Protein AF-A0A024G909-F1 (afdb_monomer_lite)

Foldseek 3Di:
DDDDDPPDPPPPPPPPDPDPDDDCVVVVVCQQPPDPDDPQPSDVVSVVVVVVVVVVVVVVVVVVVVVVVCVVVVHDDDD

InterPro domains:
  IPR039297 Cytochrome c oxidase subunit VII [PF02238] (23-74)

Structure (mmCIF, N/CA/C/O backbone):
data_AF-A0A024G909-F1
#
_entry.id   AF-A0A024G909-F1
#
loop_
_atom_site.group_PDB
_atom_site.id
_atom_site.type_symbol
_atom_site.label_atom_id
_atom_site.label_alt_id
_atom_site.label_comp_id
_atom_site.label_asym_id
_atom_site.label_entity_id
_atom_site.label_seq_id
_atom_site.pdbx_PDB_ins_code
_atom_site.Cartn_x
_atom_site.Cartn_y
_atom_site.Cartn_z
_atom_site.occupancy
_atom_site.B_iso_or_equiv
_atom_site.auth_seq_id
_atom_site.auth_comp_id
_atom_site.auth_asym_id
_atom_site.auth_atom_id
_atom_site.pdbx_PDB_model_num
ATOM 1 N N . MET A 1 1 ? -31.178 12.874 48.818 1.00 41.69 1 MET A N 1
ATOM 2 C CA . MET A 1 1 ? -30.540 13.360 47.572 1.00 41.69 1 MET A CA 1
ATOM 3 C C . MET A 1 1 ? -30.701 12.284 46.504 1.00 41.69 1 MET A C 1
ATOM 5 O O . MET A 1 1 ? -30.349 11.144 46.769 1.00 41.69 1 MET A O 1
ATOM 9 N N . ARG A 1 2 ? -31.331 12.593 45.361 1.00 39.94 2 ARG A N 1
ATOM 10 C CA . ARG A 1 2 ? -31.647 11.620 44.297 1.00 39.94 2 ARG A CA 1
ATOM 11 C C . ARG A 1 2 ? -30.475 11.514 43.316 1.00 39.94 2 ARG A C 1
ATOM 13 O O . ARG A 1 2 ? -30.162 12.493 42.645 1.00 39.94 2 ARG A O 1
ATOM 20 N N . ALA A 1 3 ? -29.857 10.339 43.226 1.00 49.09 3 ALA A N 1
ATOM 21 C CA . ALA A 1 3 ? -28.886 10.024 42.184 1.00 49.09 3 ALA A CA 1
ATOM 22 C C . ALA A 1 3 ? -29.608 9.938 40.829 1.00 49.09 3 ALA A C 1
ATOM 24 O O . ALA A 1 3 ? -30.534 9.144 40.657 1.00 49.09 3 ALA A O 1
ATOM 25 N N . ARG A 1 4 ? -29.221 10.794 39.876 1.00 50.41 4 ARG A N 1
ATOM 26 C CA . ARG A 1 4 ? -29.674 10.710 38.484 1.00 50.41 4 ARG A CA 1
ATOM 27 C C . ARG A 1 4 ? -28.897 9.583 37.809 1.00 50.41 4 ARG A C 1
ATOM 29 O O . ARG A 1 4 ? -27.709 9.733 37.544 1.00 50.41 4 ARG A O 1
ATOM 36 N N . PHE A 1 5 ? -29.566 8.470 37.531 1.00 48.41 5 PHE A N 1
ATOM 37 C CA . PHE A 1 5 ? -29.062 7.488 36.581 1.00 48.41 5 PHE A CA 1
ATOM 38 C C . PHE A 1 5 ? -29.059 8.136 35.194 1.00 48.41 5 PHE A C 1
ATOM 40 O O . PHE A 1 5 ? -30.114 8.463 34.654 1.00 48.41 5 PHE A O 1
ATOM 47 N N . ILE A 1 6 ? -27.870 8.364 34.636 1.00 58.44 6 ILE A N 1
ATOM 48 C CA . ILE A 1 6 ? -27.714 8.706 33.224 1.00 58.44 6 ILE A CA 1
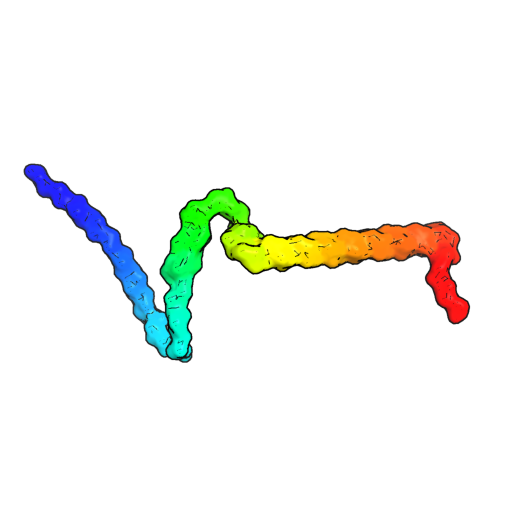ATOM 49 C C . ILE A 1 6 ? -27.922 7.397 32.470 1.00 58.44 6 ILE A C 1
ATOM 51 O O . ILE A 1 6 ? -27.001 6.600 32.311 1.00 58.44 6 ILE A O 1
ATOM 55 N N . THR A 1 7 ? -29.162 7.133 32.070 1.00 54.84 7 THR A N 1
ATOM 56 C CA . THR A 1 7 ? -29.463 6.105 31.079 1.00 54.84 7 THR A CA 1
ATOM 57 C C . THR A 1 7 ? -28.706 6.461 29.807 1.00 54.84 7 THR A C 1
ATOM 59 O O . THR A 1 7 ? -28.995 7.476 29.171 1.00 54.84 7 THR A O 1
ATOM 62 N N . SER A 1 8 ? -27.713 5.649 29.449 1.00 55.03 8 SER A N 1
ATOM 63 C CA . SER A 1 8 ? -27.121 5.676 28.121 1.00 55.03 8 SER A CA 1
ATOM 64 C C . SER A 1 8 ? -28.240 5.406 27.120 1.00 55.03 8 SER A C 1
ATOM 66 O O . SER A 1 8 ? -28.794 4.310 27.050 1.00 55.03 8 SER A O 1
ATOM 68 N N . PHE A 1 9 ? -28.627 6.434 26.370 1.00 50.62 9 PHE A N 1
ATOM 69 C CA . PHE A 1 9 ? -29.510 6.257 25.231 1.00 50.62 9 PHE A CA 1
ATOM 70 C C . PHE A 1 9 ? -28.790 5.341 24.243 1.00 50.62 9 PHE A C 1
ATOM 72 O O . PHE A 1 9 ? -27.853 5.753 23.560 1.00 50.62 9 PHE A O 1
ATOM 79 N N . ILE A 1 10 ? -29.213 4.080 24.178 1.00 52.78 10 ILE A N 1
ATOM 80 C CA . ILE A 1 10 ? -28.921 3.225 23.035 1.00 52.78 10 ILE A CA 1
ATOM 81 C C . ILE A 1 10 ? -29.591 3.921 21.854 1.00 52.78 10 ILE A C 1
ATOM 83 O O . ILE A 1 10 ? -30.813 3.905 21.717 1.00 52.78 10 ILE A O 1
ATOM 87 N N . GLN A 1 11 ? -28.790 4.605 21.040 1.00 50.28 11 GLN A N 1
ATOM 88 C CA . GLN A 1 11 ? -29.233 5.249 19.816 1.00 50.28 11 GLN A CA 1
ATOM 89 C C . GLN A 1 11 ? -29.683 4.151 18.842 1.00 50.28 11 GLN A C 1
ATOM 91 O O . GLN A 1 11 ? -28.902 3.661 18.026 1.00 50.28 11 GLN A O 1
ATOM 96 N N . GLN A 1 12 ? -30.945 3.730 18.940 1.00 50.75 12 GLN A N 1
ATOM 97 C CA . GLN A 1 12 ? -31.595 2.910 17.926 1.00 50.75 12 GLN A CA 1
ATOM 98 C C . GLN A 1 12 ? -31.727 3.771 16.665 1.00 50.75 12 GLN A C 1
ATOM 100 O O . GLN A 1 12 ? -32.671 4.542 16.512 1.00 50.75 12 GLN A O 1
ATOM 105 N N . ARG A 1 13 ? -30.736 3.705 15.767 1.00 52.16 13 ARG A N 1
ATOM 106 C CA . ARG A 1 13 ? -30.852 4.316 14.438 1.00 52.16 13 ARG A CA 1
ATOM 107 C C . ARG A 1 13 ? -32.012 3.642 13.706 1.00 52.16 13 ARG A C 1
ATOM 109 O O . ARG A 1 13 ? -31.902 2.482 13.317 1.00 52.16 13 ARG A O 1
ATOM 116 N N . GLY A 1 14 ? -33.090 4.393 13.488 1.00 46.97 14 GLY A N 1
ATOM 117 C CA . GLY A 1 14 ? -34.238 4.040 12.648 1.00 46.97 14 GLY A CA 1
ATOM 118 C C . GLY A 1 14 ? -33.901 3.993 11.155 1.00 46.97 14 GLY A C 1
ATOM 119 O O . GLY A 1 14 ? -34.559 4.637 10.352 1.00 46.97 14 GLY A O 1
ATOM 120 N N . VAL A 1 15 ? -32.858 3.253 10.779 1.00 54.66 15 VAL A N 1
ATOM 121 C CA . VAL A 1 15 ? -32.561 2.909 9.382 1.00 54.66 15 VAL A CA 1
ATOM 122 C C . VAL A 1 15 ? -32.355 1.399 9.322 1.00 54.66 15 VAL A C 1
ATOM 124 O O . VAL A 1 15 ? -31.280 0.888 9.016 1.00 54.66 15 VAL A O 1
ATOM 127 N N . SER A 1 16 ? -33.391 0.674 9.737 1.00 57.53 16 SER A N 1
ATOM 128 C CA . SER A 1 16 ? -33.460 -0.771 9.578 1.00 57.53 16 SER A CA 1
ATOM 129 C C . SER A 1 16 ? -33.932 -1.072 8.157 1.00 57.53 16 SER A C 1
ATOM 131 O O . SER A 1 16 ? -35.076 -0.790 7.817 1.00 57.53 16 SER A O 1
ATOM 133 N N . GLY A 1 17 ? -33.038 -1.632 7.340 1.00 58.72 17 GLY A N 1
ATOM 134 C CA . GLY A 1 17 ? -33.427 -2.490 6.220 1.00 58.72 17 GLY A CA 1
ATOM 135 C C . GLY A 1 17 ? -33.640 -1.829 4.858 1.00 58.72 17 GLY A C 1
ATOM 136 O O . GLY A 1 17 ? -34.733 -1.908 4.316 1.00 58.72 17 GLY A O 1
ATOM 137 N N . LEU A 1 18 ? -32.588 -1.287 4.232 1.00 58.44 18 LEU A N 1
ATOM 138 C CA . LEU A 1 18 ? -32.560 -1.192 2.758 1.00 58.44 18 LEU A CA 1
ATOM 139 C C . LEU A 1 18 ? -32.084 -2.499 2.103 1.00 58.44 18 LEU A C 1
ATOM 141 O O . LEU A 1 18 ? -32.380 -2.749 0.941 1.00 58.44 18 LEU A O 1
ATOM 145 N N . VAL A 1 19 ? -31.378 -3.362 2.841 1.00 59.97 19 VAL A N 1
ATOM 146 C CA . VAL A 1 19 ? -30.984 -4.703 2.389 1.00 59.97 19 VAL A CA 1
ATOM 147 C C . VAL A 1 19 ? -30.918 -5.625 3.603 1.00 59.97 19 VAL A C 1
ATOM 149 O O . VAL A 1 19 ? -30.366 -5.248 4.637 1.00 59.97 19 VAL A O 1
ATOM 152 N N . ASN A 1 20 ? -31.461 -6.834 3.472 1.00 61.75 20 ASN A N 1
ATOM 153 C CA . ASN A 1 20 ? -31.460 -7.876 4.498 1.00 61.75 20 ASN A CA 1
ATOM 154 C C . ASN A 1 20 ? -30.045 -8.478 4.644 1.00 61.75 20 ASN A C 1
ATOM 156 O O . ASN A 1 20 ? -29.762 -9.581 4.181 1.00 61.75 20 ASN A O 1
ATOM 160 N N . LYS A 1 21 ? -29.105 -7.696 5.184 1.00 65.38 21 LYS A N 1
ATOM 161 C CA . LYS A 1 21 ? -27.727 -8.117 5.461 1.00 65.38 21 LYS A CA 1
ATOM 162 C C . LYS A 1 21 ? -27.447 -8.047 6.962 1.00 65.38 21 LYS A C 1
ATOM 164 O O . LYS A 1 21 ? -27.950 -7.140 7.625 1.00 65.38 21 LYS A O 1
ATOM 169 N N . PRO A 1 22 ? -26.617 -8.961 7.498 1.00 72.81 22 PRO A N 1
ATOM 170 C CA . PRO A 1 22 ? -26.192 -8.889 8.887 1.00 72.81 22 PRO A CA 1
ATOM 171 C C . PRO A 1 22 ? -25.534 -7.533 9.183 1.00 72.81 22 PRO A C 1
ATOM 173 O O . PRO A 1 22 ? -24.697 -7.044 8.418 1.00 72.81 22 PRO A O 1
ATOM 176 N N . ASN A 1 23 ? -25.955 -6.908 10.284 1.00 77.19 23 ASN A N 1
ATOM 177 C CA . ASN A 1 23 ? -25.465 -5.604 10.714 1.00 77.19 23 ASN A CA 1
ATOM 178 C C . ASN A 1 23 ? -24.150 -5.755 11.494 1.00 77.19 23 ASN A C 1
ATOM 180 O O . ASN A 1 23 ? -24.153 -6.206 12.637 1.00 77.19 23 ASN A O 1
ATOM 184 N N . HIS A 1 24 ? -23.042 -5.324 10.890 1.00 82.94 24 HIS A N 1
ATOM 185 C CA . HIS A 1 24 ? -21.701 -5.369 11.489 1.00 82.94 24 HIS A CA 1
ATOM 186 C C . HIS A 1 24 ? -21.282 -4.035 12.129 1.00 82.94 24 HIS A C 1
ATOM 188 O O . HIS A 1 24 ? -20.200 -3.934 12.702 1.00 82.94 24 HIS A O 1
ATOM 194 N N . VAL A 1 25 ? -22.131 -3.001 12.065 1.00 84.06 25 VAL A N 1
ATOM 195 C CA . VAL A 1 25 ? -21.790 -1.643 12.522 1.00 84.06 25 VAL A CA 1
ATOM 196 C C . VAL A 1 25 ? -21.377 -1.597 14.001 1.00 84.06 25 VAL A C 1
ATOM 198 O O . VAL A 1 25 ? -20.364 -0.960 14.288 1.00 84.06 25 VAL A O 1
ATOM 201 N N . PRO A 1 26 ? -22.067 -2.271 14.946 1.00 86.44 26 PRO A N 1
ATOM 202 C CA . PRO A 1 26 ? -21.643 -2.257 16.348 1.00 86.44 26 PRO A CA 1
ATOM 203 C C . PRO A 1 26 ? -20.270 -2.909 16.559 1.00 86.44 26 PRO A C 1
ATOM 205 O O . PRO A 1 26 ? -19.457 -2.399 17.324 1.00 86.44 26 PRO A O 1
ATOM 208 N N . GLN A 1 27 ? -19.987 -4.004 15.845 1.00 85.44 27 GLN A N 1
ATOM 209 C CA . GLN A 1 27 ? -18.711 -4.724 15.928 1.00 85.44 27 GLN A CA 1
ATOM 210 C C . GLN A 1 27 ? -17.562 -3.870 15.386 1.00 85.44 27 GLN A C 1
ATOM 212 O O . GLN A 1 27 ? -16.496 -3.794 15.999 1.00 85.44 27 GLN A O 1
ATOM 217 N N . ASP A 1 28 ? -17.802 -3.174 14.274 1.00 85.38 28 ASP A N 1
ATOM 218 C CA . ASP A 1 28 ? -16.840 -2.247 13.690 1.00 85.38 28 ASP A CA 1
ATOM 219 C C . ASP A 1 28 ? -16.585 -1.048 14.615 1.00 85.38 28 ASP A C 1
ATOM 221 O O . ASP A 1 28 ? -15.432 -0.679 14.831 1.00 85.38 28 ASP A O 1
ATOM 225 N N . GLN A 1 29 ? -17.622 -0.481 15.239 1.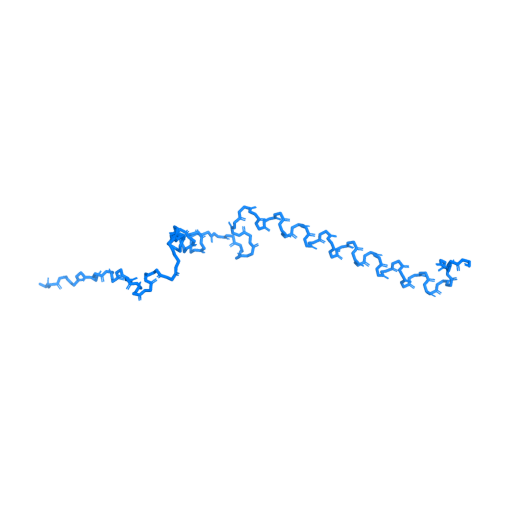00 88.44 29 GLN A N 1
ATOM 226 C CA . GLN A 1 29 ? -17.460 0.596 16.222 1.00 88.44 29 GLN A CA 1
ATOM 227 C C . GLN A 1 29 ? -16.565 0.164 17.389 1.00 88.44 29 GLN A C 1
ATOM 229 O O . GLN A 1 29 ? -15.599 0.855 17.704 1.00 88.44 29 GLN A O 1
ATOM 234 N N . THR A 1 30 ? -16.807 -1.011 17.978 1.00 86.12 30 THR A N 1
ATOM 235 C CA . THR A 1 30 ? -15.951 -1.532 19.056 1.00 86.12 30 THR A CA 1
ATOM 236 C C . THR A 1 30 ? -14.503 -1.715 18.590 1.00 86.12 30 THR A C 1
ATOM 238 O O . THR A 1 30 ? -13.565 -1.375 19.316 1.00 86.12 30 THR A O 1
ATOM 241 N N . LEU A 1 31 ? -14.304 -2.209 17.365 1.00 85.06 31 LEU A N 1
ATOM 242 C CA . LEU A 1 31 ? -12.980 -2.452 16.800 1.00 85.06 31 LEU A CA 1
ATOM 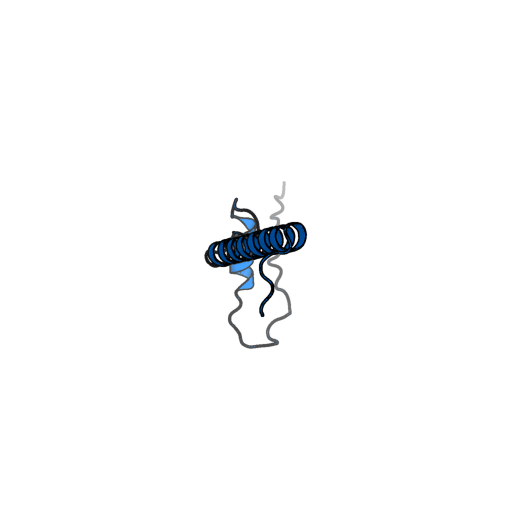243 C C . LEU A 1 31 ? -12.159 -1.159 16.642 1.00 85.06 31 LEU A C 1
ATOM 245 O O . LEU A 1 31 ? -10.963 -1.162 16.940 1.00 85.06 31 LEU A O 1
ATOM 249 N N . PHE A 1 32 ? -12.785 -0.066 16.198 1.00 87.75 32 PHE A N 1
ATOM 250 C CA . PHE A 1 32 ? -12.106 1.216 15.977 1.00 87.75 32 PHE A CA 1
ATOM 251 C C . PHE A 1 32 ? -11.971 2.070 17.244 1.00 87.75 32 PHE A C 1
ATOM 253 O O . PHE A 1 32 ? -11.015 2.832 17.349 1.00 87.75 32 PHE A O 1
ATOM 260 N N . THR A 1 33 ? -12.875 1.944 18.218 1.00 88.44 33 THR A N 1
ATOM 261 C CA . THR A 1 33 ? -12.832 2.760 19.445 1.00 88.44 33 THR A CA 1
ATOM 262 C C . THR A 1 33 ? -11.847 2.226 20.489 1.00 88.44 33 THR A C 1
ATOM 264 O O . THR A 1 33 ? -11.267 3.011 21.234 1.00 88.44 33 THR A O 1
ATOM 267 N N . HIS A 1 34 ? -11.624 0.908 20.555 1.00 81.62 34 HIS A N 1
ATOM 268 C CA . HIS A 1 34 ? -10.834 0.298 21.637 1.00 81.62 34 HIS A CA 1
ATOM 269 C C . HIS A 1 34 ? -9.405 -0.109 21.252 1.00 81.62 34 HIS A C 1
ATOM 271 O O . HIS A 1 34 ? -8.613 -0.470 22.127 1.00 81.62 34 HIS A O 1
ATOM 277 N N . LYS A 1 35 ? -9.034 -0.058 19.968 1.00 81.62 35 LYS A N 1
ATOM 278 C CA . LYS A 1 35 ? -7.669 -0.381 19.539 1.00 81.62 35 LYS A CA 1
ATOM 279 C C . LYS A 1 35 ? -6.743 0.832 19.587 1.00 81.62 35 LYS A C 1
ATOM 281 O O . LYS A 1 35 ? -7.075 1.900 19.098 1.00 81.62 35 LYS A O 1
ATOM 286 N N . LYS A 1 36 ? -5.518 0.616 20.081 1.00 86.31 36 LYS A N 1
ATOM 287 C CA . LYS A 1 36 ? -4.422 1.608 20.073 1.00 86.31 36 LYS A CA 1
ATOM 288 C C . LYS A 1 36 ? -3.621 1.649 18.759 1.00 86.31 36 LYS A C 1
ATOM 290 O O . LYS A 1 36 ? -2.596 2.317 18.690 1.00 86.31 36 LYS A O 1
ATOM 295 N N . SER A 1 37 ? -4.021 0.889 17.741 1.00 84.88 37 SER A N 1
ATOM 296 C CA . SER A 1 37 ? -3.353 0.885 16.434 1.00 84.88 37 SER A CA 1
ATOM 297 C C . SER A 1 37 ? -3.784 2.087 15.587 1.00 84.88 37 SER A C 1
ATOM 299 O O . SER A 1 37 ? -4.934 2.509 15.712 1.00 84.88 37 SER A O 1
ATOM 301 N N . PRO A 1 38 ? -2.932 2.584 14.670 1.00 89.44 38 PRO A N 1
ATOM 302 C CA . PRO A 1 38 ? -3.336 3.588 13.689 1.00 89.44 38 PRO A CA 1
ATOM 303 C C . PRO A 1 38 ? -4.564 3.132 12.900 1.00 89.44 38 PRO A C 1
ATOM 305 O O . PRO A 1 38 ? -4.681 1.946 12.580 1.00 89.44 38 PRO A O 1
ATOM 308 N N . THR A 1 39 ? -5.450 4.067 12.551 1.00 90.06 39 THR A N 1
ATOM 309 C CA . THR A 1 39 ? -6.752 3.786 11.917 1.00 90.06 39 THR A CA 1
ATOM 310 C C . THR A 1 39 ? -6.640 2.926 10.655 1.00 90.06 39 THR A C 1
ATOM 312 O O . THR A 1 39 ? -7.487 2.073 10.415 1.00 90.06 39 THR A O 1
ATOM 315 N N . TYR A 1 40 ? -5.564 3.092 9.885 1.00 88.19 40 TYR A N 1
ATOM 316 C CA . TYR A 1 40 ? -5.297 2.366 8.641 1.00 88.19 40 TYR A CA 1
ATOM 317 C C . TYR A 1 40 ? -4.677 0.964 8.835 1.00 88.19 40 TYR A C 1
ATOM 319 O O . TYR A 1 40 ? -4.305 0.336 7.853 1.00 88.19 40 TYR A O 1
ATOM 327 N N . LEU A 1 41 ? -4.528 0.468 10.073 1.00 91.19 41 LEU A N 1
ATOM 328 C CA . LEU A 1 41 ? -3.993 -0.873 10.393 1.00 91.19 41 LEU A CA 1
ATOM 329 C C . LEU A 1 41 ? -4.875 -1.651 11.387 1.00 91.19 41 LEU A C 1
ATOM 331 O O . LEU A 1 41 ? -4.420 -2.606 12.027 1.00 91.19 41 LEU A O 1
ATOM 335 N N . VAL A 1 42 ? -6.120 -1.216 11.583 1.00 90.50 42 VAL A N 1
ATOM 336 C CA . VAL A 1 42 ? -6.992 -1.721 12.652 1.00 90.50 42 VAL A CA 1
ATOM 337 C C . VAL A 1 42 ? -7.451 -3.154 12.377 1.00 90.50 42 VAL A C 1
ATOM 339 O O . VAL A 1 42 ? -7.414 -4.002 13.289 1.00 90.50 42 VAL A O 1
ATOM 342 N N . ARG A 1 43 ? -7.857 -3.450 11.135 1.00 88.38 43 ARG A N 1
ATOM 343 C CA . ARG A 1 43 ? -8.252 -4.796 10.707 1.00 88.38 43 ARG A CA 1
ATOM 344 C C . ARG A 1 43 ? -7.021 -5.605 10.313 1.00 88.38 43 ARG A C 1
ATOM 346 O O . ARG A 1 43 ? -5.993 -5.088 9.887 1.00 88.38 43 ARG A O 1
ATOM 353 N N . LYS A 1 44 ? -7.137 -6.931 10.421 1.00 86.12 44 LYS A N 1
ATOM 354 C CA . LYS A 1 44 ? -6.052 -7.852 10.046 1.00 86.12 44 LYS A CA 1
ATOM 355 C C . LYS A 1 44 ? -5.717 -7.766 8.547 1.00 86.12 44 LYS A C 1
ATOM 357 O O . LYS A 1 44 ? -4.550 -7.880 8.192 1.00 86.12 44 LYS A O 1
ATOM 362 N N . SER A 1 45 ? -6.722 -7.527 7.700 1.00 90.88 45 SER A N 1
ATOM 363 C CA . SER A 1 45 ? -6.576 -7.309 6.253 1.00 90.88 45 SER A CA 1
ATOM 364 C C . SER A 1 45 ? -5.776 -6.056 5.911 1.00 90.88 45 SER A C 1
ATOM 366 O O . SER A 1 45 ? -5.045 -6.053 4.923 1.00 90.88 45 SER A O 1
ATOM 368 N N . ASP A 1 46 ? -5.883 -5.013 6.734 1.00 91.44 46 ASP A N 1
ATOM 369 C CA . ASP A 1 46 ? -5.323 -3.696 6.428 1.00 91.44 46 ASP A CA 1
ATOM 370 C C . ASP A 1 46 ? -3.797 -3.738 6.373 1.00 91.44 46 ASP A C 1
ATOM 372 O O . ASP A 1 46 ? -3.190 -3.042 5.570 1.00 91.44 46 ASP A O 1
ATOM 376 N N . LYS A 1 47 ? -3.166 -4.632 7.148 1.00 91.06 47 LYS A N 1
ATOM 377 C CA . LYS A 1 47 ? -1.718 -4.873 7.068 1.00 91.06 47 LYS A CA 1
ATOM 378 C C . LYS A 1 47 ? -1.296 -5.367 5.688 1.00 91.06 47 LYS A C 1
ATOM 380 O O . LYS A 1 47 ? -0.331 -4.858 5.132 1.00 91.06 47 LYS A O 1
ATOM 385 N N . ASN A 1 48 ? -2.021 -6.335 5.130 1.00 94.75 48 ASN A N 1
ATOM 386 C CA . ASN A 1 48 ? -1.696 -6.883 3.814 1.00 94.75 48 ASN A CA 1
ATOM 387 C C . ASN A 1 48 ? -1.876 -5.817 2.730 1.00 94.75 48 ASN A C 1
ATOM 389 O O . ASN A 1 48 ? -1.018 -5.675 1.866 1.00 94.75 48 ASN A O 1
ATOM 393 N N . ILE A 1 49 ? -2.960 -5.040 2.814 1.00 94.62 49 ILE A N 1
ATOM 394 C CA . ILE A 1 49 ? -3.231 -3.937 1.886 1.00 94.62 49 ILE A CA 1
ATOM 395 C C . ILE A 1 49 ? -2.137 -2.869 1.996 1.00 94.62 49 ILE A C 1
ATOM 397 O O . ILE A 1 49 ? -1.604 -2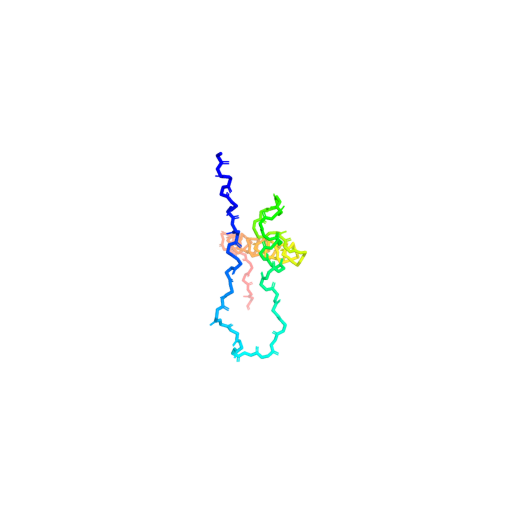.428 0.981 1.00 94.62 49 ILE A O 1
ATOM 401 N N . PHE A 1 50 ? -1.749 -2.497 3.216 1.00 95.12 50 PHE A N 1
ATOM 402 C CA . PHE A 1 50 ? -0.699 -1.514 3.462 1.00 95.12 50 PHE A CA 1
ATOM 403 C C . PHE A 1 50 ? 0.644 -1.943 2.861 1.00 95.12 50 PHE A C 1
ATOM 405 O O . PHE A 1 50 ? 1.262 -1.170 2.131 1.00 95.12 50 PHE A O 1
ATOM 412 N N . TYR A 1 51 ? 1.081 -3.182 3.109 1.00 95.50 51 TYR A N 1
ATOM 413 C CA . TYR A 1 51 ? 2.339 -3.684 2.550 1.00 95.50 51 TYR A CA 1
ATOM 414 C C . TYR A 1 51 ? 2.292 -3.849 1.032 1.00 95.50 51 TYR A C 1
ATOM 416 O O . TYR A 1 51 ? 3.302 -3.613 0.373 1.00 95.50 51 TYR A O 1
ATOM 424 N N . LEU A 1 52 ? 1.133 -4.197 0.466 1.00 97.00 52 LEU A N 1
ATOM 425 C CA . LEU A 1 52 ? 0.957 -4.248 -0.982 1.00 97.00 52 LEU A CA 1
ATOM 426 C C . LEU A 1 52 ? 1.131 -2.860 -1.610 1.00 97.00 52 LEU A C 1
ATOM 428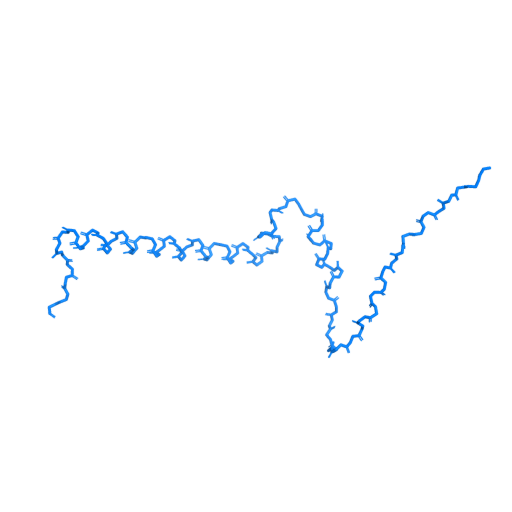 O O . LEU A 1 52 ? 1.891 -2.718 -2.564 1.00 97.00 52 LEU A O 1
ATOM 432 N N . ILE A 1 53 ? 0.471 -1.838 -1.057 1.00 97.19 53 ILE A N 1
ATOM 433 C CA . ILE A 1 53 ? 0.596 -0.452 -1.532 1.00 97.19 53 ILE A CA 1
ATOM 434 C C . ILE A 1 53 ? 2.046 0.013 -1.410 1.00 97.19 53 ILE A C 1
ATOM 436 O O . ILE A 1 53 ? 2.608 0.509 -2.381 1.00 97.19 53 ILE A O 1
ATOM 440 N N . LEU A 1 54 ? 2.676 -0.210 -0.255 1.00 96.81 54 LEU A N 1
ATOM 441 C CA . LEU A 1 54 ? 4.067 0.170 -0.031 1.00 96.81 54 LEU A CA 1
ATOM 442 C C . LEU A 1 54 ? 5.017 -0.511 -1.030 1.00 96.81 54 LEU A C 1
ATOM 444 O O . LEU A 1 54 ? 5.903 0.142 -1.579 1.00 96.81 54 LEU A O 1
ATOM 448 N N . GLY A 1 55 ? 4.808 -1.802 -1.302 1.00 97.56 55 GLY A N 1
ATOM 449 C CA . GLY A 1 55 ? 5.586 -2.554 -2.284 1.00 97.56 55 GLY A CA 1
ATOM 450 C C . GLY A 1 55 ? 5.419 -2.011 -3.703 1.00 97.56 55 GLY A C 1
ATOM 451 O O . GLY A 1 55 ? 6.411 -1.759 -4.383 1.00 97.56 55 GLY A O 1
ATOM 452 N N . LEU A 1 56 ? 4.180 -1.766 -4.139 1.00 97.94 56 LEU A N 1
ATOM 453 C CA . LEU A 1 56 ? 3.896 -1.215 -5.467 1.00 97.94 56 LEU A CA 1
ATOM 454 C C . LEU A 1 56 ? 4.456 0.200 -5.636 1.00 97.94 56 LEU A C 1
ATOM 456 O O . LEU A 1 56 ? 5.068 0.491 -6.662 1.00 97.94 56 LEU A O 1
ATOM 460 N N . SER A 1 57 ? 4.311 1.060 -4.627 1.00 97.69 57 SER A N 1
ATOM 461 C CA . SER A 1 57 ? 4.903 2.400 -4.628 1.00 97.69 57 SER A CA 1
ATOM 462 C C . SER A 1 57 ? 6.428 2.345 -4.715 1.00 97.69 57 SER A C 1
ATOM 464 O O . SER A 1 57 ? 7.015 3.077 -5.508 1.00 97.69 57 SER A O 1
ATOM 466 N N . GLY A 1 58 ? 7.075 1.453 -3.957 1.00 97.56 58 GLY A N 1
ATOM 467 C CA . GLY A 1 58 ? 8.526 1.265 -4.014 1.00 97.56 58 GLY A CA 1
ATOM 468 C C . GLY A 1 58 ? 9.006 0.788 -5.387 1.00 97.56 58 GLY A C 1
ATOM 469 O O . GLY A 1 58 ? 9.966 1.333 -5.931 1.00 97.56 58 GLY A O 1
ATOM 470 N N . LEU A 1 59 ? 8.302 -0.176 -5.989 1.00 97.81 59 LEU A N 1
ATOM 471 C CA . LEU A 1 59 ? 8.598 -0.650 -7.343 1.00 97.81 59 LEU A CA 1
ATOM 472 C C . LEU A 1 59 ? 8.389 0.445 -8.395 1.00 97.81 59 LEU A C 1
ATOM 474 O O . LEU A 1 59 ? 9.224 0.593 -9.285 1.00 97.81 59 LEU A O 1
ATOM 478 N N . GLY A 1 60 ? 7.309 1.222 -8.290 1.00 97.25 60 GLY A N 1
ATOM 479 C CA . GLY A 1 60 ? 7.044 2.354 -9.178 1.00 97.25 60 GLY A CA 1
ATOM 480 C C . GLY A 1 60 ? 8.125 3.431 -9.079 1.00 97.25 60 GLY A C 1
ATOM 481 O O . GLY A 1 60 ? 8.610 3.911 -10.100 1.00 97.25 60 GLY A O 1
ATOM 482 N N . PHE A 1 61 ? 8.578 3.746 -7.864 1.00 97.81 61 PHE A N 1
ATOM 483 C CA . PHE A 1 61 ? 9.659 4.706 -7.643 1.00 97.81 61 PHE A CA 1
ATOM 484 C C . PHE A 1 61 ? 10.993 4.222 -8.226 1.00 97.81 61 PHE A C 1
ATOM 486 O O . PHE A 1 61 ? 11.677 4.972 -8.919 1.00 97.81 61 PHE A O 1
ATOM 493 N N . ALA A 1 62 ? 11.341 2.948 -8.025 1.00 97.06 62 ALA A N 1
ATOM 494 C CA . ALA A 1 62 ? 12.543 2.365 -8.617 1.00 97.06 62 ALA A CA 1
ATOM 495 C C . ALA A 1 62 ? 12.505 2.388 -10.156 1.00 97.06 62 ALA A C 1
ATOM 497 O O . ALA A 1 62 ? 13.517 2.669 -10.800 1.00 97.06 62 ALA A O 1
ATOM 498 N N . GLN A 1 63 ? 11.339 2.126 -10.755 1.00 95.81 63 GLN A N 1
ATOM 499 C CA . GLN A 1 63 ? 11.151 2.233 -12.202 1.00 95.81 63 GLN A CA 1
ATOM 500 C C . GLN A 1 63 ? 11.286 3.676 -12.694 1.00 95.81 63 GLN A C 1
ATOM 502 O O . GLN A 1 63 ? 11.937 3.893 -13.714 1.00 95.81 63 GLN A O 1
ATOM 507 N N . ALA A 1 64 ? 10.739 4.649 -11.962 1.00 95.44 64 ALA A N 1
ATOM 508 C CA . ALA A 1 64 ? 10.876 6.065 -12.291 1.00 95.44 64 ALA A CA 1
ATOM 509 C C . ALA A 1 64 ? 12.351 6.497 -12.289 1.00 95.44 64 ALA A C 1
ATOM 511 O O . ALA A 1 64 ? 12.833 7.015 -13.294 1.00 95.44 64 ALA A O 1
ATOM 512 N N . LEU A 1 65 ? 13.097 6.172 -11.227 1.00 95.88 65 LEU A N 1
ATOM 513 C CA . LEU A 1 65 ? 14.533 6.467 -11.139 1.00 95.88 65 LEU A CA 1
ATOM 514 C C . LEU A 1 65 ? 15.339 5.791 -12.252 1.00 95.88 65 LEU A C 1
ATOM 516 O O . LEU A 1 65 ? 16.226 6.402 -12.847 1.00 95.88 65 LEU A O 1
ATOM 520 N N . ARG A 1 66 ? 15.028 4.528 -12.565 1.00 93.94 66 ARG A N 1
ATOM 521 C CA . ARG A 1 66 ? 15.657 3.826 -13.689 1.00 93.94 66 ARG A CA 1
ATOM 522 C C . ARG A 1 66 ? 15.358 4.525 -15.016 1.00 93.94 66 ARG A C 1
ATOM 524 O O . ARG A 1 66 ? 16.254 4.639 -15.850 1.00 93.94 66 ARG A O 1
ATOM 531 N N . GLY A 1 67 ? 14.120 4.972 -15.214 1.00 93.94 67 GLY A N 1
ATOM 532 C CA . GLY A 1 67 ? 13.708 5.742 -16.383 1.00 93.94 67 GLY A CA 1
ATOM 533 C C . GLY A 1 67 ? 14.508 7.035 -16.512 1.00 93.94 67 GLY A C 1
ATOM 534 O O . GLY A 1 67 ? 15.109 7.272 -17.556 1.00 93.94 67 GLY A O 1
ATOM 535 N N . GLU A 1 68 ? 14.590 7.824 -15.440 1.00 93.88 68 GLU A N 1
ATOM 536 C CA . GLU A 1 68 ? 15.377 9.063 -15.402 1.00 93.88 68 GLU A CA 1
ATOM 537 C C . GLU A 1 68 ? 16.856 8.824 -15.705 1.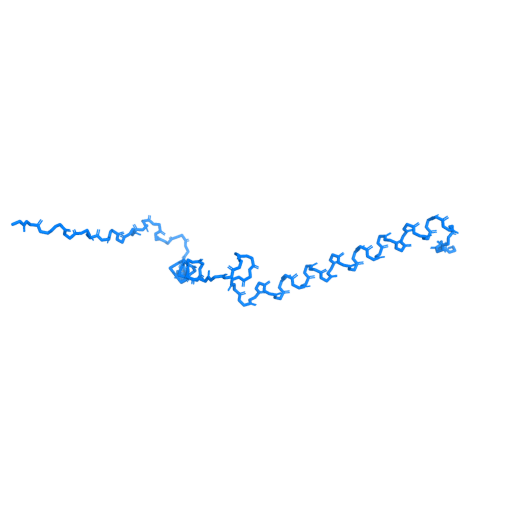00 93.88 68 GLU A C 1
ATOM 539 O O . GLU A 1 68 ? 17.433 9.513 -16.546 1.00 93.88 68 GLU A O 1
ATOM 544 N N . PHE A 1 69 ? 17.463 7.802 -15.100 1.00 95.19 69 PHE A N 1
ATOM 545 C CA . PHE A 1 69 ? 18.861 7.458 -15.354 1.00 95.19 69 PHE A CA 1
ATOM 546 C C . PHE A 1 69 ? 19.112 7.049 -16.813 1.00 95.19 69 PHE A C 1
ATOM 548 O O . PHE A 1 69 ? 20.096 7.465 -17.432 1.00 95.19 69 PHE A O 1
ATOM 555 N N . ASN A 1 70 ? 18.214 6.250 -17.389 1.00 93.25 70 ASN A N 1
ATOM 556 C CA . ASN A 1 70 ? 18.294 5.843 -18.789 1.00 93.25 70 ASN A CA 1
ATOM 557 C C . ASN A 1 70 ? 18.141 7.040 -19.738 1.00 93.25 70 ASN A C 1
ATOM 559 O O . ASN A 1 70 ? 18.905 7.154 -20.696 1.00 93.25 70 ASN A O 1
ATOM 563 N N . MET A 1 71 ? 17.221 7.965 -19.439 1.00 91.56 71 MET A N 1
ATOM 564 C CA . MET A 1 71 ? 17.052 9.209 -20.196 1.00 91.56 71 MET A CA 1
ATOM 565 C C . MET A 1 71 ? 18.299 10.099 -20.108 1.00 91.56 71 MET A C 1
ATOM 567 O O . MET A 1 71 ? 18.774 10.576 -21.136 1.00 91.56 71 MET A O 1
ATOM 571 N N . ALA A 1 72 ? 18.876 10.260 -18.914 1.00 92.94 72 ALA A N 1
ATOM 572 C CA . ALA A 1 72 ? 20.075 11.069 -18.696 1.00 92.94 72 ALA A CA 1
ATOM 573 C C . ALA A 1 72 ? 21.323 10.499 -19.392 1.00 92.94 72 ALA A C 1
ATOM 575 O O . ALA A 1 72 ? 22.170 11.251 -19.865 1.00 92.94 72 ALA A O 1
ATOM 576 N N . THR A 1 73 ? 21.444 9.171 -19.471 1.00 91.94 73 THR A N 1
ATOM 577 C CA . THR A 1 73 ? 22.598 8.495 -20.092 1.00 91.94 73 THR A CA 1
ATOM 578 C C . THR A 1 73 ? 22.374 8.111 -21.556 1.00 91.94 73 THR A C 1
ATOM 580 O O . THR A 1 73 ? 23.270 7.543 -22.182 1.00 91.94 73 THR A O 1
ATOM 583 N N . GLY A 1 74 ? 21.194 8.404 -22.115 1.00 86.44 74 GLY A N 1
ATOM 584 C CA . GLY A 1 74 ? 20.827 8.065 -23.492 1.00 86.44 74 GLY A CA 1
ATOM 585 C C . GLY A 1 74 ? 20.732 6.559 -23.771 1.00 86.44 74 GLY A C 1
ATOM 586 O O . GLY A 1 74 ? 20.837 6.149 -24.927 1.00 86.44 74 GLY A O 1
ATOM 587 N N . ARG A 1 75 ? 20.560 5.727 -22.737 1.00 84.81 75 ARG A N 1
ATOM 588 C CA . ARG A 1 75 ? 20.541 4.255 -22.822 1.00 84.81 75 ARG A CA 1
ATOM 589 C C . ARG A 1 75 ? 19.116 3.699 -22.787 1.00 84.81 75 ARG A C 1
ATOM 591 O O . ARG A 1 75 ? 18.199 4.341 -22.289 1.00 84.81 75 ARG A O 1
ATOM 598 N N . GLY A 1 76 ? 18.937 2.465 -23.264 1.00 79.38 76 GLY A N 1
ATOM 599 C CA . GLY A 1 76 ? 17.673 1.726 -23.123 1.00 79.38 76 GLY A CA 1
ATOM 600 C C . GLY A 1 76 ? 16.593 2.067 -24.151 1.00 79.38 76 GLY A C 1
ATOM 601 O O . GLY A 1 76 ? 15.418 1.821 -23.889 1.00 79.38 76 GLY A O 1
ATOM 602 N N . LYS A 1 77 ? 16.977 2.622 -25.306 1.00 76.94 77 LYS A N 1
ATOM 603 C CA . LYS A 1 77 ? 16.098 2.674 -26.479 1.00 76.94 77 LYS A CA 1
ATOM 604 C C . LYS A 1 77 ? 15.925 1.253 -27.018 1.00 76.94 77 LYS A C 1
ATOM 606 O O . LYS A 1 77 ? 16.898 0.504 -27.051 1.00 76.94 77 LYS A O 1
ATOM 611 N N . ALA A 1 78 ? 14.697 0.888 -27.369 1.00 74.44 78 ALA A N 1
ATOM 612 C CA . ALA A 1 78 ? 14.471 -0.275 -28.216 1.00 74.44 78 ALA A CA 1
ATOM 613 C C . ALA A 1 78 ? 14.910 0.091 -29.640 1.00 74.44 78 ALA A C 1
ATOM 615 O O . ALA A 1 78 ? 14.724 1.246 -30.035 1.00 74.44 78 ALA A O 1
ATOM 616 N N . ASP A 1 79 ? 15.529 -0.861 -30.334 1.00 65.56 79 ASP A N 1
ATOM 617 C CA . ASP A 1 79 ? 15.929 -0.718 -31.739 1.00 65.56 79 ASP A CA 1
ATOM 618 C C . ASP A 1 79 ? 14.728 -0.404 -32.648 1.00 65.56 79 ASP A C 1
ATOM 620 O O . ASP A 1 79 ? 13.633 -0.971 -32.409 1.00 65.56 79 ASP A O 1
#

Secondary structure (DSSP, 8-state):
-------------S---SS-----HHHHHHHHHH--S-GGGSSHHHHHHHHHHHHHHHHHHHHHHHHHHHHHHT-----

pLDDT: mean 79.91, std 17.45, range [39.94, 97.94]

Sequence (79 aa):
MRARFITSFIQQRGVSGLVNKPNHVPQDQTLFTHKKSPTYLVRKSDKNIFYLILGLSGLGFAQALRGEFNMATGRGKAD

Organism: NCBI:txid65357

Radius of gyration: 25.67 Å; chains: 1; bounding box: 57×22×79 Å